Protein AF-A0A973NNX2-F1 (afdb_monomer_lite)

pLDDT: mean 86.32, std 15.15, range [46.69, 97.44]

Foldseek 3Di:
DDDDDDDDDDDPDPDDDDDPPLVVVLVVDVLLLVLLLVPQVPVNPSDQDPVSSVVSSVVLQVQQCPVVPSDGDPVSNVVSSVVSVVVD

Radius of gyration: 20.58 Å; chains: 1; bounding box: 57×44×56 Å

Secondary structure (DSSP, 8-state):
---------------PPPP-HHHHHHHT-HHHHHHHHHHH-SS-SSS--HHHHHHHHHHHHHHH--S-SS---HHHHHHHHHHHHTT-

Structure (mmCIF, N/CA/C/O backbone):
data_AF-A0A973NNX2-F1
#
_entry.id   AF-A0A973NNX2-F1
#
loop_
_atom_site.group_PDB
_atom_site.id
_atom_site.type_symbol
_atom_site.label_atom_id
_atom_site.label_alt_id
_atom_site.label_comp_id
_atom_site.label_asym_id
_atom_site.label_entity_id
_atom_site.label_seq_id
_atom_site.pdbx_PDB_ins_code
_atom_site.Cartn_x
_atom_site.Cartn_y
_atom_site.Cartn_z
_atom_site.occupancy
_atom_site.B_iso_or_equiv
_atom_site.auth_seq_id
_atom_site.auth_comp_id
_atom_site.auth_asym_id
_atom_site.auth_atom_id
_atom_site.pdbx_PDB_model_num
ATOM 1 N N . MET A 1 1 ? 37.329 29.924 42.931 1.00 46.69 1 MET A N 1
ATOM 2 C CA . MET A 1 1 ? 37.100 28.689 42.150 1.00 46.69 1 MET A CA 1
ATOM 3 C C . MET A 1 1 ? 35.911 28.950 41.237 1.00 46.69 1 MET A C 1
ATOM 5 O O . MET A 1 1 ? 34.796 28.998 41.734 1.00 46.69 1 MET A O 1
ATOM 9 N N . ILE A 1 2 ? 36.139 29.260 39.958 1.00 53.88 2 ILE A N 1
ATOM 10 C CA . ILE A 1 2 ? 35.052 29.535 39.004 1.00 53.88 2 ILE A CA 1
ATOM 11 C C . ILE A 1 2 ? 34.683 28.198 38.361 1.00 53.88 2 ILE A C 1
ATOM 13 O O . ILE A 1 2 ? 35.521 27.579 37.709 1.00 53.88 2 ILE A O 1
ATOM 17 N N . ALA A 1 3 ? 33.467 27.722 38.618 1.00 58.69 3 ALA A N 1
ATOM 18 C CA . ALA A 1 3 ? 32.947 26.503 38.016 1.00 58.69 3 ALA A CA 1
ATOM 19 C C . ALA A 1 3 ? 32.550 26.776 36.557 1.00 58.69 3 ALA A C 1
ATOM 21 O O . ALA A 1 3 ? 31.768 27.684 36.279 1.00 58.69 3 ALA A O 1
ATOM 22 N N . PHE A 1 4 ? 33.101 25.986 35.635 1.00 55.19 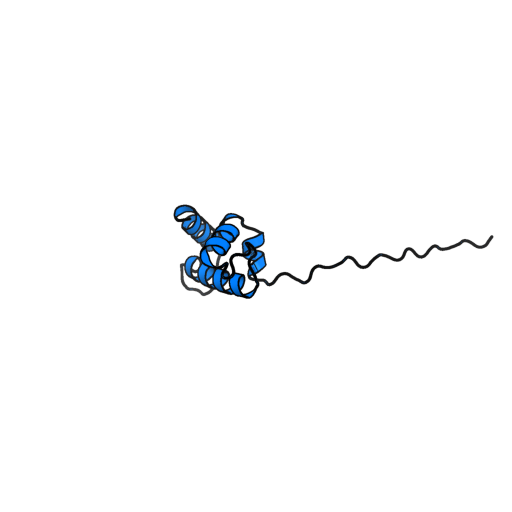4 PHE A N 1
ATOM 23 C CA . PHE A 1 4 ? 32.698 25.947 34.232 1.00 55.19 4 PHE A CA 1
ATOM 24 C C . PHE A 1 4 ? 31.352 25.221 34.109 1.00 55.19 4 PHE A C 1
ATOM 26 O O . PHE A 1 4 ? 31.258 24.035 34.417 1.00 55.19 4 PHE A O 1
ATOM 33 N N . LEU A 1 5 ? 30.321 25.914 33.626 1.00 59.53 5 LEU A N 1
ATOM 34 C CA . LEU A 1 5 ? 29.104 25.283 33.115 1.00 59.53 5 LEU A CA 1
ATOM 35 C C . LEU A 1 5 ? 29.306 25.013 31.622 1.00 59.53 5 LEU A C 1
ATOM 37 O O . LEU A 1 5 ? 29.282 25.932 30.806 1.00 59.53 5 LEU A O 1
ATOM 41 N N . ALA A 1 6 ? 29.545 23.750 31.271 1.00 60.56 6 ALA A N 1
ATOM 42 C CA . ALA A 1 6 ? 29.553 23.301 29.886 1.00 60.56 6 ALA A CA 1
ATOM 43 C C . ALA A 1 6 ? 28.107 23.251 29.367 1.00 60.56 6 ALA A C 1
ATOM 45 O O . ALA A 1 6 ? 27.295 22.454 29.837 1.00 60.56 6 ALA A O 1
ATOM 46 N N . LEU A 1 7 ? 27.782 24.115 28.405 1.00 60.03 7 LEU A N 1
ATOM 47 C CA . LEU A 1 7 ? 26.510 24.087 27.690 1.00 60.03 7 LEU A CA 1
ATOM 48 C C . LEU A 1 7 ? 26.589 22.978 26.628 1.00 60.03 7 LEU A C 1
ATOM 50 O O . LEU A 1 7 ? 27.257 23.135 25.607 1.00 60.03 7 LEU A O 1
ATOM 54 N N . ALA A 1 8 ? 25.953 21.833 26.877 1.00 61.31 8 ALA A N 1
ATOM 55 C CA . ALA A 1 8 ? 25.822 20.783 25.873 1.00 61.31 8 ALA A CA 1
ATOM 56 C C . ALA A 1 8 ? 24.830 21.245 24.791 1.00 61.31 8 ALA A C 1
ATOM 58 O O . ALA A 1 8 ? 23.628 21.329 25.037 1.00 61.31 8 ALA A O 1
ATOM 59 N N . ALA A 1 9 ? 25.330 21.567 23.597 1.00 61.72 9 ALA A N 1
ATOM 60 C CA . ALA A 1 9 ? 24.492 21.820 22.432 1.00 61.72 9 ALA A CA 1
ATOM 61 C C . ALA A 1 9 ? 23.890 20.489 21.951 1.00 61.72 9 ALA A C 1
ATOM 63 O O . ALA A 1 9 ? 24.604 19.627 21.439 1.00 61.72 9 ALA A O 1
ATOM 64 N N . ALA A 1 10 ? 22.583 20.302 22.142 1.00 63.47 10 ALA A N 1
ATOM 65 C CA . ALA A 1 10 ? 21.853 19.190 21.547 1.00 63.47 10 ALA A CA 1
ATOM 66 C C . ALA A 1 10 ? 21.846 19.362 20.019 1.00 63.47 10 ALA A C 1
ATOM 68 O O . ALA A 1 10 ? 21.372 20.378 19.509 1.00 63.47 10 ALA A O 1
ATOM 69 N N . ALA A 1 11 ? 22.396 18.391 19.288 1.00 63.34 11 ALA A N 1
ATOM 70 C CA . ALA A 1 11 ? 22.342 18.389 17.832 1.00 63.34 11 ALA A CA 1
ATOM 71 C C . ALA A 1 11 ? 20.875 18.319 17.363 1.00 63.34 11 ALA A C 1
ATOM 73 O O . ALA A 1 11 ? 20.100 17.547 17.939 1.00 63.34 11 ALA A O 1
ATOM 74 N N . PRO A 1 12 ? 20.471 19.084 16.330 1.00 57.53 12 PRO A N 1
ATOM 75 C CA . PRO A 1 12 ? 19.145 18.945 15.750 1.00 57.53 12 PRO A CA 1
ATOM 76 C C . PRO A 1 12 ? 19.018 17.531 15.182 1.00 57.53 12 PRO A C 1
ATOM 78 O O . PRO A 1 12 ? 19.743 17.145 14.263 1.00 57.53 12 PRO A O 1
ATOM 81 N N . GLN A 1 13 ? 18.115 16.738 15.760 1.00 55.91 13 GLN A N 1
ATOM 82 C CA . GLN A 1 13 ? 17.748 15.447 15.196 1.00 55.91 13 GLN A CA 1
ATOM 83 C C . GLN A 1 13 ? 17.233 15.711 13.784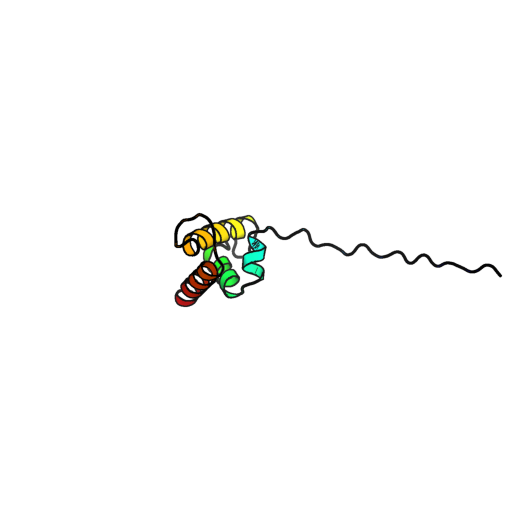 1.00 55.91 13 GLN A C 1
ATOM 85 O O . GLN A 1 13 ? 16.278 16.463 13.602 1.00 55.91 13 GLN A O 1
ATOM 90 N N . SER A 1 14 ? 17.911 15.148 12.786 1.00 57.34 14 SER A N 1
ATOM 91 C CA . SER A 1 14 ? 17.513 15.253 11.386 1.00 57.34 14 SER A CA 1
ATOM 92 C C . SER A 1 14 ? 16.167 14.553 11.226 1.00 57.34 14 SER A C 1
ATOM 94 O O . SER A 1 14 ? 16.100 13.336 11.082 1.00 57.34 14 SER A O 1
ATOM 96 N N . GLN A 1 15 ? 15.082 15.315 11.345 1.00 56.06 15 GLN A N 1
ATOM 97 C CA . GLN A 1 15 ? 13.748 14.833 11.038 1.00 56.06 15 GLN A CA 1
ATOM 98 C C . GLN A 1 15 ? 13.695 14.659 9.525 1.00 56.06 15 GLN A C 1
ATOM 100 O O . GLN A 1 15 ? 13.773 15.637 8.781 1.00 56.06 15 GLN A O 1
ATOM 105 N N . LEU A 1 16 ? 13.621 13.405 9.076 1.00 54.47 16 LEU A N 1
ATOM 106 C CA . LEU A 1 16 ? 13.274 13.109 7.692 1.00 54.47 16 LEU A CA 1
ATOM 107 C C . LEU A 1 16 ? 11.982 13.869 7.356 1.00 54.47 16 LEU A C 1
ATOM 109 O O . LEU A 1 16 ? 11.097 13.956 8.220 1.00 54.47 16 LEU A O 1
ATOM 113 N N . PRO A 1 17 ? 11.873 14.453 6.150 1.00 61.75 17 PRO A N 1
ATOM 114 C CA . PRO A 1 17 ? 10.631 15.082 5.735 1.00 61.75 17 PRO A CA 1
ATOM 115 C C . PRO A 1 17 ? 9.490 14.070 5.912 1.00 61.75 17 PRO A C 1
ATOM 117 O O . PRO A 1 17 ? 9.696 12.878 5.669 1.00 61.75 17 PRO A O 1
ATOM 120 N N . PRO A 1 18 ? 8.312 14.507 6.387 1.00 64.62 18 PRO A N 1
ATOM 121 C CA . PRO A 1 18 ? 7.209 13.596 6.634 1.00 64.62 18 PRO A CA 1
ATOM 122 C C . PRO A 1 18 ? 6.861 12.875 5.335 1.00 64.62 18 PRO A C 1
ATOM 124 O O . PRO A 1 18 ? 6.520 13.518 4.341 1.00 64.62 18 PRO A O 1
ATOM 127 N N . THR A 1 19 ? 6.947 11.546 5.351 1.00 66.00 19 THR A N 1
ATOM 128 C CA . THR A 1 19 ? 6.549 10.721 4.216 1.00 66.00 19 THR A CA 1
ATOM 129 C C . THR A 1 19 ? 5.088 11.034 3.866 1.00 66.00 19 THR A C 1
ATOM 131 O O . THR A 1 19 ? 4.245 11.028 4.773 1.00 66.00 19 THR A O 1
ATOM 134 N N . PRO A 1 20 ? 4.751 11.321 2.598 1.00 80.06 20 PRO A N 1
ATOM 135 C CA . PRO A 1 20 ? 3.374 11.444 2.137 1.00 80.06 20 PRO A CA 1
ATOM 136 C C . PRO A 1 20 ? 2.462 10.334 2.675 1.00 80.06 20 PRO A C 1
ATOM 138 O O . PRO A 1 20 ? 2.831 9.161 2.700 1.00 80.06 20 PRO A O 1
ATOM 141 N N . ALA A 1 21 ? 1.241 10.694 3.084 1.00 80.25 21 ALA A N 1
ATOM 142 C CA . ALA A 1 21 ? 0.312 9.765 3.736 1.00 80.25 21 ALA A CA 1
ATOM 143 C C . ALA A 1 21 ? 0.020 8.502 2.903 1.00 80.25 21 ALA A C 1
ATOM 145 O O . ALA A 1 21 ? -0.165 7.432 3.473 1.00 80.25 21 ALA A O 1
ATOM 146 N N . ALA A 1 22 ? 0.020 8.611 1.569 1.00 84.75 22 ALA A N 1
ATOM 147 C CA . ALA A 1 22 ? -0.153 7.473 0.669 1.00 84.75 22 ALA A CA 1
ATOM 148 C C . ALA A 1 22 ? 0.996 6.453 0.783 1.00 84.75 22 ALA A C 1
ATOM 150 O O . ALA A 1 22 ? 0.738 5.260 0.911 1.00 84.75 22 ALA A O 1
ATOM 151 N N . GLN A 1 23 ? 2.251 6.914 0.818 1.00 89.50 23 GLN A N 1
ATOM 152 C CA . GLN A 1 23 ? 3.439 6.056 0.931 1.00 89.50 23 GLN A CA 1
ATOM 153 C C . GLN A 1 23 ? 3.481 5.298 2.265 1.00 89.50 23 GLN A C 1
ATOM 155 O O . GLN A 1 23 ? 3.800 4.109 2.290 1.00 89.50 23 GLN A O 1
ATOM 160 N N . GLN A 1 24 ? 3.065 5.941 3.363 1.00 89.75 24 GLN A N 1
ATOM 161 C CA . GLN A 1 24 ? 3.086 5.342 4.707 1.00 89.75 24 GLN A CA 1
ATOM 162 C C . GLN A 1 24 ? 2.285 4.034 4.813 1.00 89.75 24 GLN A C 1
ATOM 164 O O . GLN A 1 24 ? 2.584 3.187 5.657 1.00 89.75 24 GLN A O 1
ATOM 169 N N . ILE A 1 25 ? 1.244 3.863 3.991 1.00 88.56 25 ILE A N 1
ATOM 170 C CA . ILE A 1 25 ? 0.415 2.651 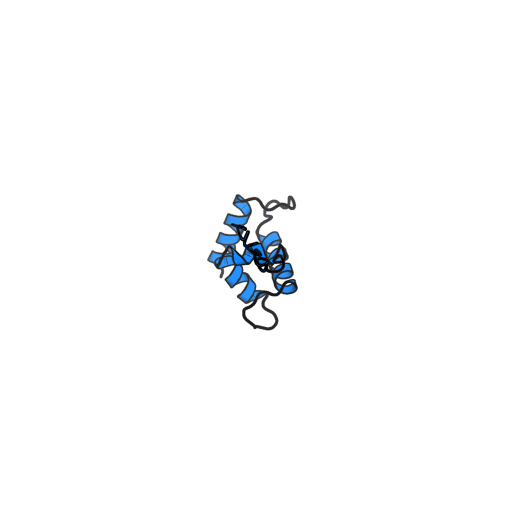3.990 1.00 88.56 25 ILE A CA 1
ATOM 171 C C . ILE A 1 25 ? 1.228 1.464 3.455 1.00 88.56 25 ILE A C 1
ATOM 173 O O . ILE A 1 25 ? 1.161 0.365 4.004 1.00 88.56 25 ILE A O 1
ATOM 177 N N . PHE A 1 26 ? 2.033 1.699 2.419 1.00 94.06 26 PHE A N 1
ATOM 178 C CA . PHE A 1 26 ? 2.835 0.676 1.752 1.00 94.06 26 PHE A CA 1
ATOM 179 C C . PHE A 1 26 ? 4.093 0.325 2.547 1.00 94.06 26 PHE A C 1
ATOM 181 O O . PHE A 1 26 ? 4.419 -0.852 2.677 1.00 94.06 26 PHE A O 1
ATOM 188 N N . GLU A 1 27 ? 4.757 1.308 3.162 1.00 91.44 27 GLU A N 1
ATOM 189 C CA . GLU A 1 27 ? 5.961 1.088 3.987 1.00 91.44 27 GLU A CA 1
ATOM 190 C C . GLU A 1 27 ? 5.729 0.113 5.153 1.00 91.44 27 GLU A C 1
ATOM 192 O O . GLU A 1 27 ? 6.649 -0.563 5.613 1.00 91.44 27 GLU A O 1
ATOM 197 N N . ARG A 1 28 ? 4.488 0.031 5.644 1.00 89.19 28 ARG A N 1
ATOM 198 C CA . ARG A 1 28 ? 4.117 -0.790 6.803 1.00 89.19 28 ARG A CA 1
ATOM 199 C C . ARG A 1 28 ? 3.656 -2.199 6.439 1.00 89.19 28 ARG A C 1
ATOM 201 O O . ARG A 1 28 ? 3.516 -3.027 7.340 1.00 89.19 28 ARG A O 1
ATOM 208 N N . ASP A 1 29 ? 3.405 -2.480 5.162 1.00 94.06 29 ASP A N 1
ATOM 209 C CA . ASP A 1 29 ? 2.860 -3.757 4.707 1.00 94.06 29 ASP A CA 1
ATOM 210 C C . ASP A 1 29 ? 3.569 -4.240 3.443 1.00 94.06 29 ASP A C 1
ATOM 212 O O . ASP A 1 29 ? 3.250 -3.838 2.326 1.00 94.06 29 ASP A O 1
ATOM 216 N N . TRP A 1 30 ? 4.507 -5.169 3.628 1.00 93.56 30 TRP A N 1
ATOM 217 C CA . TRP A 1 30 ? 5.307 -5.752 2.548 1.00 93.56 30 TRP A CA 1
ATOM 218 C C . TRP A 1 30 ? 4.475 -6.278 1.369 1.00 93.56 30 TRP A C 1
ATOM 220 O O . TRP A 1 30 ? 4.900 -6.172 0.222 1.00 93.56 30 TRP A O 1
ATOM 230 N N . VAL A 1 31 ? 3.279 -6.825 1.624 1.00 95.38 31 VAL A N 1
ATOM 231 C CA . VAL A 1 31 ? 2.404 -7.323 0.549 1.00 95.38 31 VAL A CA 1
ATOM 232 C C . VAL A 1 31 ? 1.897 -6.170 -0.306 1.00 95.38 31 VAL A C 1
ATOM 234 O O . VAL A 1 31 ? 1.911 -6.269 -1.531 1.00 95.38 31 VAL A O 1
ATOM 237 N N . LEU A 1 32 ? 1.465 -5.079 0.329 1.00 96.19 32 LEU A N 1
ATOM 238 C CA . LEU A 1 32 ? 0.987 -3.910 -0.398 1.00 96.19 32 LEU A CA 1
ATOM 239 C C . LEU A 1 32 ? 2.133 -3.186 -1.097 1.00 96.19 32 LEU A C 1
ATOM 241 O O . LEU A 1 32 ? 1.933 -2.760 -2.226 1.00 96.19 32 LEU A O 1
ATOM 245 N N . MET A 1 33 ? 3.318 -3.098 -0.483 1.00 95.94 33 MET A N 1
ATOM 246 C CA . MET A 1 33 ? 4.506 -2.529 -1.128 1.00 95.94 33 MET A CA 1
ATOM 247 C C . MET A 1 33 ? 4.842 -3.275 -2.421 1.00 95.94 33 MET A C 1
ATOM 249 O O . MET A 1 33 ? 4.909 -2.682 -3.489 1.00 95.94 33 MET A O 1
ATOM 253 N N . ASN A 1 34 ? 4.970 -4.597 -2.349 1.00 96.31 34 ASN A N 1
ATOM 254 C CA . ASN A 1 34 ? 5.286 -5.419 -3.514 1.00 96.31 34 ASN A CA 1
ATOM 255 C C . ASN A 1 34 ? 4.210 -5.383 -4.598 1.00 96.31 34 ASN A C 1
ATOM 257 O O . ASN A 1 34 ? 4.518 -5.443 -5.791 1.00 96.31 34 ASN A O 1
ATOM 261 N N . TRP A 1 35 ? 2.943 -5.323 -4.194 1.00 97.44 35 TRP A N 1
ATOM 262 C CA . TRP A 1 35 ? 1.839 -5.125 -5.120 1.00 97.44 35 TRP A CA 1
ATOM 263 C C . TRP A 1 35 ? 1.905 -3.749 -5.786 1.00 97.44 35 TRP A C 1
ATOM 265 O O . TRP A 1 35 ? 1.785 -3.673 -7.006 1.00 97.44 35 TRP A O 1
ATOM 275 N N . ALA A 1 36 ? 2.153 -2.689 -5.016 1.00 96.88 36 ALA A N 1
ATOM 276 C CA . ALA A 1 36 ? 2.267 -1.334 -5.532 1.00 96.88 36 ALA A CA 1
ATOM 277 C C . ALA A 1 36 ? 3.427 -1.224 -6.526 1.00 96.88 36 ALA A C 1
ATOM 279 O O . ALA A 1 36 ? 3.194 -0.845 -7.668 1.00 96.88 36 ALA A O 1
ATOM 280 N N . LEU A 1 37 ? 4.626 -1.680 -6.156 1.00 96.81 37 LEU A N 1
ATOM 281 C CA . LEU A 1 37 ? 5.788 -1.688 -7.047 1.00 96.81 37 LEU A CA 1
ATOM 282 C C . LEU A 1 37 ? 5.528 -2.490 -8.330 1.00 96.81 37 LEU A C 1
ATOM 284 O O . LEU A 1 37 ? 5.853 -2.057 -9.423 1.00 96.81 37 LEU A O 1
ATOM 288 N N . LYS A 1 38 ? 4.859 -3.646 -8.254 1.00 96.19 38 LYS A N 1
ATOM 289 C CA . LYS A 1 38 ? 4.581 -4.457 -9.455 1.00 96.19 38 LYS A CA 1
ATOM 290 C C . LYS A 1 38 ? 3.708 -3.742 -10.495 1.00 96.19 38 LYS A C 1
ATOM 292 O O . LYS A 1 38 ? 3.824 -4.052 -11.680 1.00 96.19 38 LYS A O 1
ATOM 297 N N . TYR A 1 39 ? 2.798 -2.868 -10.065 1.00 97.12 39 TYR A N 1
ATOM 298 C CA . TYR A 1 39 ? 1.754 -2.310 -10.934 1.00 97.12 39 TYR A CA 1
ATOM 299 C C . TYR A 1 39 ? 1.807 -0.789 -11.113 1.00 97.12 39 TYR A C 1
ATOM 301 O O . TYR A 1 39 ? 1.202 -0.293 -12.063 1.00 97.12 39 TYR A O 1
ATOM 309 N N . TYR A 1 40 ? 2.484 -0.067 -10.224 1.00 97.00 40 TYR A N 1
ATOM 310 C CA . TYR A 1 40 ? 2.456 1.396 -10.152 1.00 97.00 40 TYR A CA 1
ATOM 311 C C . TYR A 1 40 ? 3.839 2.050 -10.172 1.00 97.00 40 TYR A C 1
ATOM 313 O O . TYR A 1 40 ? 3.874 3.254 -10.395 1.00 97.00 40 TYR A O 1
ATOM 321 N N . ASP A 1 41 ? 4.925 1.286 -10.003 1.00 97.38 41 ASP A N 1
ATOM 322 C CA . ASP A 1 41 ? 6.297 1.740 -10.284 1.00 97.38 41 ASP A CA 1
ATOM 323 C C . ASP A 1 41 ? 6.441 1.938 -11.804 1.00 97.38 41 ASP A C 1
ATOM 325 O O . ASP A 1 41 ? 6.530 0.987 -12.597 1.00 97.38 41 ASP A O 1
ATOM 329 N N . ALA A 1 42 ? 6.302 3.188 -12.226 1.00 97.44 42 ALA A N 1
ATOM 330 C CA . ALA A 1 42 ? 6.185 3.585 -13.615 1.00 97.44 42 ALA A CA 1
ATOM 331 C C . ALA A 1 42 ? 7.557 3.711 -14.275 1.00 97.44 42 ALA A C 1
ATOM 333 O O . ALA A 1 42 ? 7.704 3.355 -15.452 1.00 97.44 42 ALA A O 1
ATOM 334 N N . ASP A 1 43 ? 8.546 4.210 -13.537 1.00 96.81 43 ASP A N 1
ATOM 335 C CA . ASP A 1 43 ? 9.911 4.399 -14.021 1.00 96.81 43 ASP A CA 1
ATOM 336 C C . ASP A 1 43 ? 10.841 3.206 -13.726 1.00 96.81 43 ASP A C 1
ATOM 338 O O . ASP A 1 43 ? 11.897 3.085 -14.356 1.00 96.81 43 ASP A O 1
ATOM 342 N N . ARG A 1 44 ? 10.361 2.237 -12.937 1.00 96.19 44 ARG A N 1
ATOM 343 C CA . ARG A 1 44 ? 10.980 0.938 -12.634 1.00 96.19 44 ARG A CA 1
ATOM 344 C C . ARG A 1 44 ? 12.245 1.059 -11.801 1.00 96.19 44 ARG A C 1
ATOM 346 O O . ARG A 1 44 ? 13.202 0.305 -12.027 1.00 96.19 44 ARG A O 1
ATOM 353 N N . ASP A 1 45 ? 12.255 1.992 -10.860 1.00 97.00 45 ASP A N 1
ATOM 354 C CA . ASP A 1 45 ? 13.389 2.237 -9.977 1.00 97.00 45 ASP A CA 1
ATOM 355 C C . ASP A 1 45 ? 13.302 1.490 -8.627 1.00 97.00 45 ASP A C 1
ATOM 357 O O . ASP A 1 45 ? 14.261 1.513 -7.849 1.00 97.00 45 ASP A O 1
ATOM 361 N N . ILE A 1 46 ? 12.217 0.729 -8.396 1.00 93.69 46 ILE A N 1
ATOM 362 C CA . ILE A 1 46 ? 11.943 -0.066 -7.181 1.00 93.69 46 ILE A CA 1
ATOM 363 C C . ILE A 1 46 ? 11.642 0.819 -5.954 1.00 93.69 46 ILE A C 1
ATOM 365 O O . ILE A 1 46 ? 11.477 0.327 -4.831 1.00 93.69 46 ILE A O 1
ATOM 369 N N . LEU A 1 47 ? 11.518 2.127 -6.146 1.00 94.25 47 LEU A N 1
ATOM 370 C CA . LEU A 1 47 ? 10.958 3.051 -5.179 1.00 94.25 47 LEU A CA 1
ATOM 371 C C . LEU A 1 47 ? 9.494 3.301 -5.540 1.00 94.25 47 LEU A C 1
ATOM 373 O O . LEU A 1 47 ? 9.027 2.999 -6.629 1.00 94.25 47 LEU A O 1
ATOM 377 N N . LEU A 1 48 ? 8.725 3.756 -4.555 1.00 94.31 48 LEU A N 1
ATOM 378 C CA . LEU A 1 48 ? 7.339 4.139 -4.779 1.00 94.31 48 LEU A CA 1
ATOM 379 C C . LEU A 1 48 ? 7.245 5.641 -4.564 1.00 94.31 48 LEU A C 1
ATOM 381 O O . LEU A 1 48 ? 7.059 6.097 -3.430 1.00 94.31 48 LEU A O 1
ATOM 385 N N . GLU A 1 49 ? 7.423 6.414 -5.630 1.00 94.00 49 GLU A N 1
ATOM 386 C CA . GLU A 1 49 ? 7.386 7.873 -5.589 1.00 94.00 49 GLU A CA 1
ATOM 387 C C . GLU A 1 49 ? 5.997 8.396 -5.157 1.00 94.00 49 GLU A C 1
ATOM 389 O O . GLU A 1 49 ? 5.001 7.666 -5.189 1.00 94.00 49 GLU A O 1
ATOM 394 N N . PRO A 1 50 ? 5.863 9.655 -4.692 1.00 93.06 50 PRO A N 1
ATOM 395 C CA . PRO A 1 50 ? 4.603 10.135 -4.113 1.00 93.06 50 PRO A CA 1
ATOM 396 C C . PRO A 1 50 ? 3.390 10.048 -5.055 1.00 93.06 50 PRO A C 1
ATOM 398 O O . PRO A 1 50 ? 2.281 9.746 -4.615 1.00 93.06 50 PRO A O 1
ATOM 401 N N . ASN A 1 51 ? 3.593 10.308 -6.344 1.00 94.19 51 ASN A N 1
ATOM 402 C CA . ASN A 1 51 ? 2.608 10.166 -7.421 1.00 94.19 51 ASN A CA 1
ATOM 403 C C . ASN A 1 51 ? 2.204 8.700 -7.652 1.00 94.19 51 ASN A C 1
ATOM 405 O O . ASN A 1 51 ? 1.017 8.409 -7.804 1.00 94.19 51 ASN A O 1
ATOM 409 N N . GLU A 1 52 ? 3.164 7.781 -7.642 1.00 96.44 52 GLU A N 1
ATOM 410 C CA . GLU A 1 52 ? 2.927 6.344 -7.816 1.00 96.44 52 GLU A CA 1
ATOM 411 C C . GLU A 1 52 ? 2.191 5.762 -6.613 1.00 96.44 52 GLU A C 1
ATOM 413 O O . GLU A 1 52 ? 1.187 5.062 -6.757 1.00 96.44 52 GLU A O 1
ATOM 418 N N . ALA A 1 53 ? 2.621 6.144 -5.410 1.00 95.56 53 ALA A N 1
ATOM 419 C CA . ALA A 1 53 ? 1.960 5.796 -4.164 1.00 95.56 53 ALA A CA 1
ATOM 420 C C . ALA A 1 53 ? 0.526 6.326 -4.118 1.00 95.56 53 ALA A C 1
ATOM 422 O O 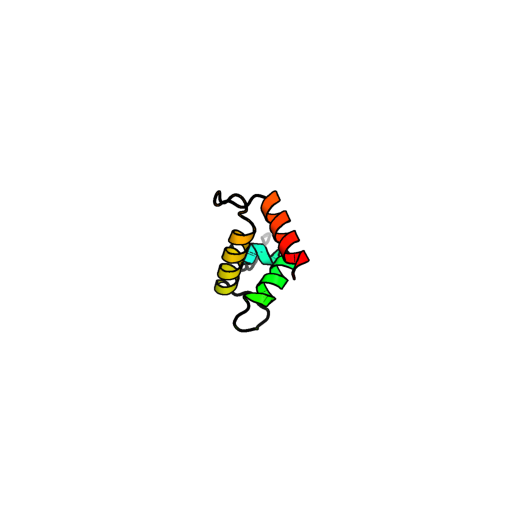. ALA A 1 53 ? -0.369 5.624 -3.650 1.00 95.56 53 ALA A O 1
ATOM 423 N N . GLN A 1 54 ? 0.281 7.541 -4.615 1.00 95.31 54 GLN A N 1
ATOM 424 C CA . GLN A 1 54 ? -1.066 8.101 -4.700 1.00 95.31 54 GLN A CA 1
ATOM 425 C C . GLN A 1 54 ? -1.956 7.263 -5.630 1.00 95.31 54 GLN A C 1
ATOM 427 O O . GLN A 1 54 ? -3.055 6.868 -5.235 1.00 95.31 54 GLN A O 1
ATOM 432 N N . ALA A 1 55 ? -1.467 6.920 -6.825 1.00 96.44 55 ALA A N 1
ATOM 433 C CA . ALA A 1 55 ? -2.200 6.075 -7.767 1.00 96.44 55 ALA A CA 1
ATOM 434 C C . ALA A 1 55 ? -2.477 4.670 -7.193 1.00 96.44 55 ALA A C 1
ATOM 436 O O . ALA A 1 55 ? -3.598 4.155 -7.298 1.00 96.44 55 ALA A O 1
ATOM 437 N N . ALA A 1 56 ? -1.484 4.072 -6.529 1.00 96.75 56 ALA A N 1
ATOM 438 C CA . ALA A 1 56 ? -1.623 2.792 -5.844 1.00 96.75 56 ALA A CA 1
ATOM 439 C C . ALA A 1 56 ? -2.632 2.872 -4.687 1.00 96.75 56 ALA A C 1
ATOM 441 O O . ALA A 1 56 ? -3.457 1.972 -4.526 1.00 96.75 56 ALA A O 1
ATOM 442 N N . ALA A 1 57 ? -2.619 3.951 -3.897 1.00 95.12 57 ALA A N 1
ATOM 443 C CA . ALA A 1 57 ? -3.532 4.148 -2.772 1.00 95.12 57 ALA A CA 1
ATOM 444 C C . ALA A 1 57 ? -4.986 4.305 -3.236 1.00 95.12 57 ALA A C 1
ATOM 446 O O . ALA A 1 57 ? -5.895 3.735 -2.632 1.00 95.12 57 ALA A O 1
ATOM 447 N N . GLU A 1 58 ? -5.222 5.020 -4.336 1.00 94.81 58 GLU A N 1
ATOM 448 C CA . GLU A 1 58 ? -6.551 5.149 -4.943 1.00 94.81 58 GLU A CA 1
ATOM 449 C C . GLU A 1 58 ? -7.082 3.816 -5.472 1.00 94.81 58 GLU A C 1
ATOM 451 O O . GLU A 1 58 ? -8.276 3.522 -5.362 1.00 94.81 58 GLU A O 1
ATOM 456 N N . ALA A 1 59 ? -6.213 2.995 -6.057 1.00 95.75 59 ALA A N 1
ATOM 457 C CA . ALA A 1 59 ? -6.583 1.658 -6.493 1.00 95.75 59 ALA A CA 1
ATOM 458 C C . ALA A 1 59 ? -6.845 0.721 -5.313 1.00 95.75 59 ALA A C 1
ATOM 460 O O . ALA A 1 59 ? -7.866 0.037 -5.297 1.00 95.75 59 ALA A O 1
ATOM 461 N N . PHE A 1 60 ? -5.979 0.737 -4.299 1.00 95.94 60 PHE A N 1
ATOM 462 C CA . PHE A 1 60 ? -6.176 -0.032 -3.077 1.00 95.94 60 PHE A CA 1
ATOM 463 C C . PHE A 1 60 ? -7.493 0.340 -2.394 1.00 95.94 60 PHE A C 1
ATOM 465 O O . PHE A 1 60 ? -8.266 -0.544 -2.035 1.00 95.94 60 PHE A O 1
ATOM 472 N N . ARG A 1 61 ? -7.804 1.638 -2.292 1.00 94.44 61 ARG A N 1
ATOM 473 C CA . ARG A 1 61 ? -9.074 2.119 -1.742 1.00 94.44 61 ARG A CA 1
ATOM 474 C C . ARG A 1 61 ? -10.274 1.557 -2.496 1.00 94.44 61 ARG A C 1
ATOM 476 O O . ARG A 1 61 ? -11.194 1.090 -1.849 1.00 94.44 61 ARG A O 1
ATOM 483 N N . ARG A 1 62 ? -10.251 1.533 -3.832 1.00 94.94 62 ARG A N 1
ATOM 484 C CA . ARG A 1 62 ? -11.333 0.940 -4.645 1.00 94.94 62 ARG A CA 1
ATOM 485 C C . ARG A 1 62 ? -11.517 -0.565 -4.423 1.00 94.94 62 ARG A C 1
ATOM 487 O O . ARG A 1 62 ? -12.600 -1.077 -4.665 1.00 94.94 62 ARG A O 1
ATOM 494 N N . ILE A 1 63 ? -10.462 -1.273 -4.019 1.00 95.12 63 ILE A N 1
ATOM 495 C CA . ILE A 1 63 ? -10.523 -2.702 -3.677 1.00 95.12 63 ILE A CA 1
ATOM 496 C C . ILE A 1 63 ? -11.022 -2.890 -2.237 1.00 95.12 63 ILE A C 1
ATOM 498 O O . ILE A 1 63 ? -11.709 -3.868 -1.953 1.00 95.12 63 ILE A O 1
ATOM 502 N N . ALA A 1 64 ? -10.637 -1.988 -1.332 1.00 96.38 64 ALA A N 1
ATOM 503 C CA . ALA A 1 64 ? -10.903 -2.097 0.095 1.00 96.38 64 ALA A CA 1
ATOM 504 C C . ALA A 1 64 ? -12.277 -1.583 0.516 1.00 96.38 64 ALA A C 1
ATOM 506 O O . ALA A 1 64 ? -12.913 -2.252 1.317 1.00 96.38 64 ALA A O 1
ATOM 507 N N . ASP A 1 65 ? -12.719 -0.448 -0.019 1.00 96.31 65 ASP A N 1
ATOM 508 C CA . ASP A 1 65 ? -14.027 0.172 0.230 1.00 96.31 65 ASP A CA 1
ATOM 509 C C . ASP A 1 65 ? -15.128 -0.680 -0.424 1.00 96.31 65 ASP A C 1
ATOM 511 O O . ASP A 1 65 ? -15.581 -0.424 -1.542 1.00 96.31 65 ASP A O 1
ATOM 515 N N . ALA A 1 66 ? -15.444 -1.800 0.223 1.00 92.81 66 ALA A N 1
ATOM 516 C CA . ALA A 1 66 ? -16.253 -2.869 -0.344 1.00 92.81 66 ALA A CA 1
ATOM 517 C C . ALA A 1 66 ? -17.745 -2.565 -0.215 1.00 92.8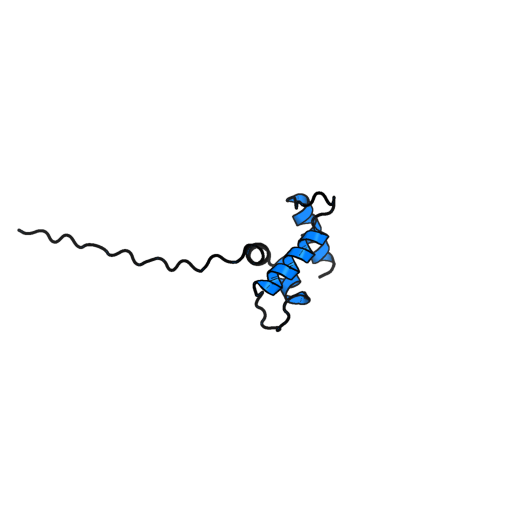1 66 ALA A C 1
ATOM 519 O O . ALA A 1 66 ? -18.539 -3.030 -1.038 1.00 92.81 66 ALA A O 1
ATOM 520 N N . ASP A 1 67 ? -18.122 -1.804 0.813 1.00 93.81 67 ASP A N 1
ATOM 521 C CA . ASP A 1 67 ? -19.490 -1.337 1.010 1.00 93.81 67 ASP A CA 1
ATOM 522 C C . ASP A 1 67 ? -19.774 0.028 0.353 1.00 93.81 67 ASP A C 1
ATOM 524 O O . ASP A 1 67 ? -20.943 0.384 0.178 1.00 93.81 67 ASP A O 1
ATOM 528 N N . GLY A 1 68 ? -18.739 0.737 -0.112 1.00 94.56 68 GLY A N 1
ATOM 529 C CA . GLY A 1 68 ? -18.864 1.981 -0.865 1.00 94.56 68 GLY A CA 1
ATOM 530 C C . GLY A 1 68 ? -19.211 3.188 0.006 1.00 94.56 68 GLY A C 1
ATOM 531 O O . GLY A 1 68 ? -19.717 4.186 -0.519 1.00 94.56 68 GLY A O 1
ATOM 532 N N . ASP A 1 69 ? -18.984 3.113 1.321 1.00 93.94 69 ASP A N 1
ATOM 533 C CA . ASP A 1 69 ? -19.267 4.203 2.257 1.00 93.94 69 ASP A CA 1
ATOM 534 C C . ASP A 1 69 ? -18.200 5.318 2.228 1.00 93.94 69 ASP A C 1
ATOM 536 O O . ASP A 1 69 ? -18.359 6.374 2.858 1.00 93.94 69 ASP A O 1
ATOM 540 N N . GLY A 1 70 ? -17.128 5.122 1.453 1.00 90.69 70 GLY A N 1
ATOM 541 C CA . GLY A 1 70 ? -16.045 6.084 1.311 1.00 90.69 70 GLY A CA 1
ATOM 542 C C . GLY A 1 70 ? -15.031 6.025 2.453 1.00 90.69 70 GLY A C 1
ATOM 543 O O . GLY A 1 70 ? -14.183 6.922 2.567 1.00 90.69 70 GLY A O 1
ATOM 544 N N . ARG A 1 71 ? -15.089 5.016 3.315 1.00 92.31 71 ARG A N 1
ATOM 545 C CA . ARG A 1 71 ? -14.106 4.740 4.359 1.00 92.31 71 ARG A CA 1
ATOM 546 C C . ARG A 1 71 ? -13.474 3.380 4.090 1.00 92.31 71 ARG A C 1
ATOM 548 O O . ARG A 1 71 ? -13.875 2.626 3.222 1.00 92.31 71 ARG A O 1
ATOM 555 N N . VAL A 1 72 ? -12.377 3.120 4.791 1.00 92.25 72 VAL A N 1
ATOM 556 C CA . VAL A 1 72 ? -11.750 1.799 4.788 1.00 92.25 72 VAL A CA 1
ATOM 557 C C . VAL A 1 72 ? -11.586 1.390 6.234 1.00 92.25 72 VAL A C 1
ATOM 559 O O . VAL A 1 72 ? -10.769 1.945 6.975 1.00 92.25 72 VAL A O 1
ATOM 562 N N . THR A 1 73 ? -12.397 0.433 6.651 1.00 95.94 73 THR A N 1
ATOM 563 C CA . THR A 1 73 ? -12.315 -0.170 7.975 1.00 95.94 73 THR A CA 1
ATOM 564 C C . THR A 1 73 ? -11.135 -1.140 8.065 1.00 95.94 73 THR A C 1
ATOM 566 O O . THR A 1 73 ? -10.590 -1.630 7.074 1.00 95.94 73 THR A O 1
ATOM 569 N N . THR A 1 74 ? -10.741 -1.506 9.286 1.00 95.19 74 THR A N 1
ATOM 570 C CA . THR A 1 74 ? -9.697 -2.524 9.504 1.00 95.19 74 THR A CA 1
ATOM 571 C C . THR A 1 74 ? -10.090 -3.903 8.960 1.00 95.19 74 THR A C 1
ATOM 573 O O . THR A 1 74 ? -9.224 -4.737 8.682 1.00 95.19 74 THR A O 1
ATOM 576 N N . LEU A 1 75 ? -11.389 -4.205 8.868 1.00 96.62 75 LEU A N 1
ATOM 577 C CA . LEU A 1 75 ? -11.866 -5.455 8.276 1.00 96.62 75 LEU A CA 1
ATOM 578 C C . LEU A 1 75 ? -11.662 -5.432 6.759 1.00 96.62 75 LEU A C 1
ATOM 580 O O . LEU A 1 75 ? -11.022 -6.334 6.224 1.00 96.62 75 LEU A O 1
ATOM 584 N N . GLU A 1 76 ? -12.128 -4.376 6.109 1.00 97.38 76 GLU A N 1
ATOM 585 C CA . GLU A 1 76 ? -11.980 -4.125 4.674 1.00 97.38 76 GLU A CA 1
ATOM 586 C C . GLU A 1 76 ? -10.527 -4.092 4.222 1.00 97.38 76 GLU A C 1
ATOM 588 O O . GLU A 1 76 ? -10.154 -4.790 3.283 1.00 97.38 76 GLU A O 1
ATOM 593 N N . TYR A 1 77 ? -9.668 -3.389 4.964 1.00 95.75 77 TYR A N 1
ATOM 594 C CA . TYR A 1 77 ? -8.229 -3.398 4.720 1.00 95.75 77 TYR A CA 1
ATOM 595 C C . TYR A 1 77 ? -7.677 -4.831 4.684 1.00 95.75 77 TYR A C 1
ATOM 597 O O . TYR A 1 77 ? -6.951 -5.216 3.766 1.00 95.75 77 TYR A O 1
ATOM 605 N N . ARG A 1 78 ? -8.033 -5.656 5.682 1.00 96.00 78 ARG A N 1
ATOM 606 C CA . ARG A 1 78 ? -7.558 -7.046 5.775 1.00 96.00 78 ARG A CA 1
ATOM 607 C C . ARG A 1 78 ? -8.107 -7.913 4.646 1.00 96.00 78 ARG A C 1
ATOM 609 O O . ARG A 1 78 ? -7.369 -8.749 4.126 1.00 96.00 78 ARG A O 1
ATOM 616 N N . GLN A 1 79 ? -9.364 -7.713 4.262 1.00 97.25 79 GLN A N 1
ATOM 617 C CA . GLN A 1 79 ? -9.989 -8.428 3.152 1.00 97.25 79 GLN A CA 1
ATOM 618 C C . GLN A 1 79 ? -9.347 -8.053 1.813 1.00 97.25 79 GLN A C 1
ATOM 620 O O . GLN A 1 79 ? -8.969 -8.951 1.064 1.00 97.25 79 GLN A O 1
ATOM 625 N N . ALA A 1 80 ? -9.123 -6.765 1.551 1.00 96.12 80 ALA A N 1
ATOM 626 C CA . ALA A 1 80 ? -8.424 -6.291 0.359 1.00 96.12 80 ALA A CA 1
ATOM 627 C C . ALA A 1 80 ? -6.995 -6.820 0.283 1.00 96.12 80 ALA A C 1
ATOM 629 O O . ALA A 1 80 ? -6.570 -7.335 -0.750 1.00 96.12 80 ALA A O 1
ATOM 630 N N . ARG A 1 81 ? -6.260 -6.778 1.397 1.00 96.38 81 ARG A N 1
ATOM 631 C CA . ARG A 1 81 ? -4.915 -7.349 1.475 1.00 96.38 81 ARG A CA 1
ATOM 632 C C . ARG A 1 81 ? -4.914 -8.846 1.159 1.00 96.38 81 ARG A C 1
ATOM 634 O O . ARG A 1 81 ? -4.064 -9.306 0.402 1.00 96.38 81 ARG A O 1
ATOM 641 N N . ALA A 1 82 ? -5.850 -9.611 1.722 1.00 96.69 82 ALA A N 1
ATOM 642 C CA . ALA A 1 82 ? -5.983 -11.039 1.432 1.00 96.69 82 ALA A CA 1
ATOM 643 C C . ALA A 1 82 ? -6.369 -11.292 -0.035 1.00 96.69 82 ALA A C 1
ATOM 645 O O . ALA A 1 82 ? -5.837 -12.204 -0.666 1.00 96.69 82 ALA A O 1
ATOM 646 N N . PHE A 1 83 ? -7.251 -10.461 -0.592 1.00 95.50 83 PHE A N 1
ATOM 647 C CA . PHE A 1 83 ? -7.651 -10.510 -1.994 1.00 95.50 83 PHE A CA 1
ATOM 648 C C . PHE A 1 83 ? -6.467 -10.275 -2.939 1.00 95.50 83 PHE A C 1
ATOM 650 O O . PHE A 1 83 ? -6.314 -11.034 -3.901 1.00 95.50 83 PHE A O 1
ATOM 657 N N . ILE A 1 84 ? -5.642 -9.263 -2.644 1.00 95.25 84 ILE A N 1
ATOM 658 C CA . ILE A 1 84 ? -4.414 -8.938 -3.377 1.00 95.25 84 ILE A CA 1
ATOM 659 C C . ILE A 1 84 ? -3.433 -10.100 -3.271 1.00 95.25 84 ILE A C 1
ATOM 661 O O . ILE A 1 84 ? -3.008 -10.616 -4.295 1.00 95.25 84 ILE A O 1
ATOM 665 N N . LEU A 1 85 ? -3.136 -10.571 -2.056 1.00 94.81 85 LEU A N 1
ATOM 666 C CA . LEU A 1 85 ? -2.191 -11.666 -1.832 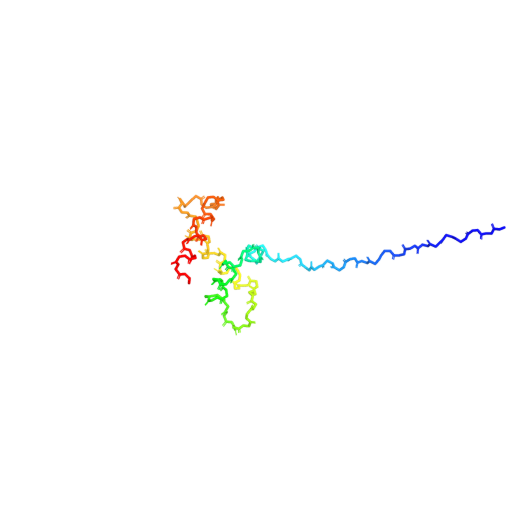1.00 94.81 85 LEU A CA 1
ATOM 667 C C . LEU A 1 85 ? -2.585 -12.952 -2.573 1.00 94.81 85 LEU A C 1
ATOM 669 O O . LEU A 1 85 ? -1.722 -13.651 -3.084 1.00 94.81 85 LEU A O 1
ATOM 673 N N . ALA A 1 86 ? -3.881 -13.259 -2.661 1.00 95.06 86 ALA A N 1
ATOM 674 C CA . ALA A 1 86 ? -4.372 -14.445 -3.364 1.00 95.06 86 ALA A CA 1
ATOM 675 C C . ALA A 1 86 ? -4.229 -14.369 -4.898 1.00 95.06 86 ALA A C 1
ATOM 677 O O . ALA A 1 86 ? -4.431 -15.374 -5.577 1.00 95.06 86 ALA A O 1
ATOM 678 N N . ARG A 1 87 ? -3.949 -13.182 -5.451 1.00 87.38 87 ARG A N 1
ATOM 679 C CA . ARG A 1 87 ? -3.858 -12.909 -6.897 1.00 87.38 87 ARG A CA 1
ATOM 680 C C . ARG A 1 87 ? -2.504 -12.330 -7.317 1.00 87.38 87 ARG A C 1
ATOM 682 O O . ARG A 1 87 ? -2.325 -12.038 -8.499 1.00 87.38 87 ARG A O 1
ATOM 689 N N . TYR A 1 88 ? -1.607 -12.110 -6.359 1.00 67.88 88 TYR A N 1
ATOM 690 C CA . TYR A 1 88 ? -0.313 -11.463 -6.547 1.00 67.88 88 TYR A CA 1
ATOM 691 C C . TYR A 1 88 ? 0.766 -12.454 -6.978 1.00 67.88 88 TYR A C 1
ATOM 693 O O . TYR A 1 88 ? 0.865 -13.527 -6.344 1.00 67.88 88 TYR A O 1
#

Sequence (88 aa):
MIAFLALAAAAPQSQLPPTPAAQQIFERDWVLMNWALKYYDADRDILLEPNEAQAAAEAFRRIADADGDGRVTTLEYRQARAFILARY